Protein AF-A0A1B9GMQ8-F1 (afdb_monomer_lite)

Organism: NCBI:txid1296120

Foldseek 3Di:
DDDDDDDDDDDDDDPDDDDDPDPPPPVPVPPVQVVVVVVQVVCVVVVNDDDPVDRDDDDDDPDDQVPPDADVPNDGDDDDCVVVCVVCVPPDPDDPDDQFKDFDFDPDWDFDDDPNDGPDTHTHTPDMDTPDDPPDPPPPPPPDDDDDDDD

Radius of gyration: 26.9 Å; chains: 1; bounding box: 54×76×80 Å

InterPro domains:
  IPR009210 Activating signal cointegrator 1 complex subunit 1 [PTHR13360] (31-131)
  IPR0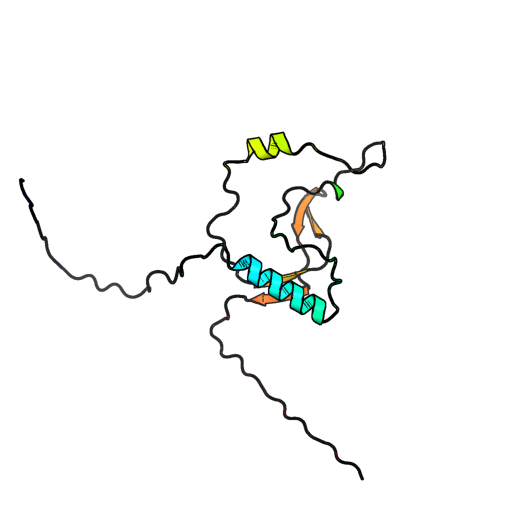19510 A-kinase anchor protein 7-like, phosphoesterase domain [PF10469] (31-130)

Sequence (151 aa):
MLEASTEKVSEEDDERSQRDPDHSMPVNPLRLLPLCQRLNQTFIQAGFVIDENRPLKLHATVINTRYATKGRDERPISIDSRPYLNAFQDEIWAEGLVLDRVAICKMRANDVLEGGRIIDAYYEEVASVPLMGDGSPSTSSNTDAETVDSQ

Secondary structure (DSSP, 8-state):
----------------------------TTSHHHHHHHHHHHHHHTTSS---S-----------GGGSPP-SS-SPP----HHHHHHTTT--S--SPPP-EEEEEEEEEEEEEETTEEEEEEEEEEEEEESS--S----------------

Structure (mmCIF, N/CA/C/O backbone):
data_AF-A0A1B9GMQ8-F1
#
_entry.id   AF-A0A1B9GMQ8-F1
#
loop_
_atom_site.group_PDB
_atom_site.id
_atom_site.type_symbol
_atom_site.label_atom_id
_atom_site.label_alt_id
_atom_site.label_comp_id
_atom_site.label_asym_id
_atom_site.label_entity_id
_atom_site.label_seq_id
_atom_site.pdbx_PDB_ins_code
_atom_site.Cartn_x
_atom_site.Cartn_y
_atom_site.Cartn_z
_atom_site.occupancy
_atom_site.B_iso_or_equiv
_atom_site.auth_seq_id
_atom_site.auth_comp_id
_atom_site.auth_asym_id
_atom_site.auth_atom_id
_atom_site.pdbx_PDB_model_num
ATOM 1 N N . MET A 1 1 ? -24.944 -45.612 -29.929 1.00 35.16 1 MET A N 1
ATOM 2 C CA . MET A 1 1 ? -25.138 -47.059 -29.701 1.00 35.16 1 MET A CA 1
ATOM 3 C C . MET A 1 1 ? -23.769 -47.706 -29.798 1.00 35.16 1 MET A C 1
ATOM 5 O O . MET A 1 1 ? -23.074 -47.348 -30.742 1.00 35.16 1 MET A O 1
ATOM 9 N N . LEU A 1 2 ? -23.447 -48.603 -28.850 1.00 26.03 2 LEU A N 1
ATOM 10 C CA . LEU A 1 2 ? -22.160 -49.283 -28.572 1.00 26.03 2 LEU A CA 1
ATOM 11 C C . LEU A 1 2 ? -21.222 -48.507 -27.634 1.00 26.03 2 LEU A C 1
ATOM 13 O O . LEU A 1 2 ? -20.958 -47.338 -27.878 1.00 26.03 2 LEU A O 1
ATOM 17 N N . GLU A 1 3 ? -20.593 -49.109 -26.629 1.00 27.78 3 GLU A N 1
ATOM 18 C CA . GLU A 1 3 ? -21.053 -49.934 -25.498 1.00 27.78 3 GLU A CA 1
ATOM 19 C C . GLU A 1 3 ? -19.986 -49.751 -24.397 1.00 27.78 3 GLU A C 1
ATOM 21 O O . GLU A 1 3 ? -18.840 -49.410 -24.695 1.00 27.78 3 GLU A O 1
ATOM 26 N N . ALA A 1 4 ? -20.377 -49.897 -23.132 1.00 29.02 4 ALA A N 1
ATOM 27 C CA . ALA A 1 4 ? -19.510 -49.743 -21.968 1.00 29.02 4 ALA A CA 1
ATOM 28 C C . ALA A 1 4 ? -18.641 -50.992 -21.738 1.00 29.02 4 ALA A C 1
ATOM 30 O O . ALA A 1 4 ? -19.141 -52.104 -21.870 1.00 29.02 4 ALA A O 1
ATOM 31 N N . SER A 1 5 ? -17.402 -50.803 -21.271 1.00 30.58 5 SER A N 1
ATOM 32 C CA . SER A 1 5 ? -16.637 -51.851 -20.586 1.00 30.58 5 SER A CA 1
ATOM 33 C C . SER A 1 5 ? -16.082 -51.303 -19.277 1.00 30.58 5 SER A C 1
ATOM 35 O O . SER A 1 5 ? -15.231 -50.418 -19.251 1.00 30.58 5 SER A O 1
ATOM 37 N N . THR A 1 6 ? -16.642 -51.820 -18.190 1.00 33.78 6 THR A N 1
ATOM 38 C CA . THR A 1 6 ? -16.190 -51.683 -16.807 1.00 33.78 6 THR A CA 1
ATOM 39 C C . THR A 1 6 ? -15.133 -52.734 -16.505 1.00 33.78 6 THR A C 1
ATOM 41 O O . THR A 1 6 ? -15.393 -53.918 -16.709 1.00 33.78 6 THR A O 1
ATOM 44 N N . GLU A 1 7 ? -14.018 -52.325 -15.907 1.00 35.31 7 GLU A N 1
ATOM 45 C CA . GLU A 1 7 ? -13.083 -53.236 -15.251 1.00 35.31 7 GLU A CA 1
ATOM 46 C C . GLU A 1 7 ? -12.778 -52.686 -13.852 1.00 35.31 7 GLU A C 1
ATOM 48 O O . GLU A 1 7 ? -12.293 -51.567 -13.694 1.00 35.31 7 GLU A O 1
ATOM 53 N N . LYS A 1 8 ? -13.177 -53.449 -12.829 1.00 34.16 8 LYS A N 1
ATOM 54 C CA . LYS A 1 8 ? -12.824 -53.230 -11.423 1.00 34.16 8 LYS A CA 1
ATOM 55 C C . LYS A 1 8 ? -11.609 -54.099 -11.110 1.00 34.16 8 LYS A C 1
ATOM 57 O O . LYS A 1 8 ? -11.662 -55.295 -11.382 1.00 34.16 8 LYS A O 1
ATOM 62 N N . VAL A 1 9 ? -10.594 -53.536 -10.456 1.00 35.78 9 VAL A N 1
ATOM 63 C CA . VAL A 1 9 ? -9.522 -54.299 -9.801 1.00 35.78 9 VAL A CA 1
ATOM 64 C C . VAL A 1 9 ? -9.281 -53.730 -8.397 1.00 35.78 9 VAL A C 1
ATOM 66 O O . VAL A 1 9 ? -8.911 -52.571 -8.246 1.00 35.78 9 VAL A O 1
ATOM 69 N N . SER A 1 10 ? -9.622 -54.592 -7.433 1.00 35.16 10 SER A N 1
ATOM 70 C CA . SER A 1 10 ? -9.183 -54.774 -6.037 1.00 35.16 10 SER A CA 1
ATOM 71 C C . SER A 1 10 ? -8.773 -53.582 -5.162 1.00 35.16 10 SER A C 1
ATOM 73 O O . SER A 1 10 ? -7.735 -52.957 -5.365 1.00 35.16 10 SER A O 1
ATOM 75 N N . GLU A 1 11 ? -9.552 -53.427 -4.089 1.00 41.16 11 GLU A N 1
ATOM 76 C CA . GLU A 1 11 ? -9.137 -52.965 -2.761 1.00 41.16 11 GLU A CA 1
ATOM 77 C C . GLU A 1 11 ? -8.075 -53.913 -2.180 1.00 41.16 11 GLU A C 1
ATOM 79 O O . GLU A 1 11 ? -8.347 -55.105 -2.070 1.00 41.16 11 GLU A O 1
ATOM 84 N N . GLU A 1 12 ? -6.918 -53.386 -1.775 1.00 39.81 12 GLU A N 1
ATOM 85 C CA . GLU A 1 12 ? -6.176 -53.864 -0.601 1.00 39.81 12 GLU A CA 1
ATOM 86 C C . GLU A 1 12 ? -5.561 -52.658 0.124 1.00 39.81 12 GLU A C 1
ATOM 88 O O . GLU A 1 12 ? -5.186 -51.654 -0.485 1.00 39.81 12 GLU A O 1
ATOM 93 N N . ASP A 1 13 ? -5.573 -52.776 1.445 1.00 38.97 13 ASP A N 1
ATOM 94 C CA . ASP A 1 13 ? -5.410 -51.763 2.476 1.00 38.97 13 ASP A CA 1
ATOM 95 C C . ASP A 1 13 ? -4.073 -51.008 2.464 1.00 38.97 13 ASP A C 1
ATOM 97 O O . ASP A 1 13 ? -3.002 -51.608 2.428 1.00 38.97 13 ASP A O 1
ATOM 101 N N . ASP A 1 14 ? -4.141 -49.686 2.646 1.00 36.44 14 ASP A N 1
ATOM 102 C CA . ASP A 1 14 ? -3.039 -48.908 3.217 1.00 36.44 14 ASP A CA 1
ATOM 103 C C . ASP A 1 14 ? -3.617 -47.795 4.112 1.00 36.44 14 ASP A C 1
ATOM 105 O O . ASP A 1 14 ? -3.870 -46.656 3.703 1.00 36.44 14 ASP A O 1
ATOM 109 N N . GLU A 1 15 ? -3.867 -48.153 5.376 1.00 47.69 15 GLU A N 1
ATOM 110 C CA . GLU A 1 15 ? -4.144 -47.227 6.474 1.00 47.69 15 GLU A CA 1
ATOM 111 C C . GLU A 1 15 ? -2.921 -46.325 6.717 1.00 47.69 15 GLU A C 1
ATOM 113 O O . GLU A 1 15 ? -2.107 -46.543 7.617 1.00 47.69 15 GLU A O 1
ATOM 118 N N . ARG A 1 16 ? -2.792 -45.253 5.931 1.00 38.25 16 ARG A N 1
ATOM 119 C CA . ARG A 1 16 ? -1.883 -44.144 6.232 1.00 38.25 16 ARG A CA 1
ATOM 120 C C . ARG A 1 16 ? -2.672 -42.913 6.648 1.00 38.25 16 ARG A C 1
ATOM 122 O O . ARG A 1 16 ? -3.059 -42.083 5.837 1.00 38.25 16 ARG A O 1
ATOM 129 N N . SER A 1 17 ? -2.879 -42.847 7.958 1.00 44.38 17 SER A N 1
ATOM 130 C CA . SER A 1 17 ? -2.992 -41.656 8.800 1.00 44.38 17 SER A CA 1
ATOM 131 C C . SER A 1 17 ? -3.030 -40.292 8.086 1.00 44.38 17 SER A C 1
ATOM 133 O O . SER A 1 17 ? -2.042 -39.850 7.498 1.00 44.38 17 SER A O 1
ATOM 135 N N . GLN A 1 18 ? -4.160 -39.608 8.289 1.00 48.97 18 GLN A N 1
ATOM 136 C CA . GLN A 1 18 ? -4.258 -38.183 8.618 1.00 48.97 18 GLN A CA 1
ATOM 137 C C . GLN A 1 18 ? -3.508 -37.208 7.700 1.00 48.97 18 GLN A C 1
ATOM 139 O O . GLN A 1 18 ? -2.323 -36.927 7.869 1.00 48.97 18 GLN A O 1
ATOM 144 N N . ARG A 1 19 ? -4.270 -36.560 6.821 1.00 39.62 19 ARG A N 1
ATOM 145 C CA . ARG A 1 19 ? -4.279 -35.098 6.667 1.00 39.62 19 ARG A CA 1
ATOM 146 C C . ARG A 1 19 ? -5.540 -34.738 5.896 1.00 39.62 19 ARG A C 1
ATOM 148 O O . ARG A 1 19 ? -5.713 -35.187 4.767 1.00 39.62 19 ARG A O 1
ATOM 155 N N . ASP A 1 20 ? -6.419 -33.985 6.545 1.00 43.00 20 ASP A N 1
ATOM 156 C CA . ASP A 1 20 ? -7.653 -33.489 5.947 1.00 43.00 20 ASP A CA 1
ATOM 157 C C . ASP A 1 20 ? -7.350 -32.800 4.607 1.00 43.00 20 ASP A C 1
ATOM 159 O O . ASP A 1 20 ? -6.441 -31.961 4.543 1.00 43.00 20 ASP A O 1
ATOM 163 N N . PRO A 1 21 ? -8.065 -33.151 3.526 1.00 48.81 21 PRO A N 1
ATOM 164 C CA . PRO A 1 21 ? -7.872 -32.516 2.245 1.00 48.81 21 PRO A CA 1
ATOM 165 C C . PRO A 1 21 ? -8.502 -31.128 2.321 1.00 48.81 21 PRO A C 1
ATOM 167 O O . PRO A 1 21 ? -9.712 -30.972 2.436 1.00 48.81 21 PRO A O 1
ATOM 170 N N . ASP A 1 22 ? -7.631 -30.131 2.275 1.00 46.53 22 ASP A N 1
ATOM 171 C CA . ASP A 1 22 ? -7.889 -28.855 1.628 1.00 46.53 22 ASP A CA 1
ATOM 172 C C . ASP A 1 22 ? -9.139 -28.093 2.118 1.00 46.53 22 ASP A C 1
ATOM 174 O O . ASP A 1 22 ? -10.204 -28.099 1.506 1.00 46.53 22 ASP A O 1
ATOM 178 N N . HIS A 1 23 ? -8.971 -27.308 3.189 1.00 46.25 23 HIS A N 1
ATOM 179 C CA . HIS A 1 23 ? -9.821 -26.140 3.461 1.00 46.25 23 HIS A CA 1
ATOM 180 C C . HIS A 1 23 ? -9.557 -25.006 2.441 1.00 46.25 23 HIS A C 1
ATOM 182 O O . HIS A 1 23 ? -9.563 -23.826 2.807 1.00 46.25 23 HIS A O 1
ATOM 188 N N . SER A 1 24 ? -9.352 -25.317 1.154 1.00 47.59 24 SER A N 1
ATOM 189 C CA . SER A 1 24 ? -9.513 -24.328 0.091 1.00 47.59 24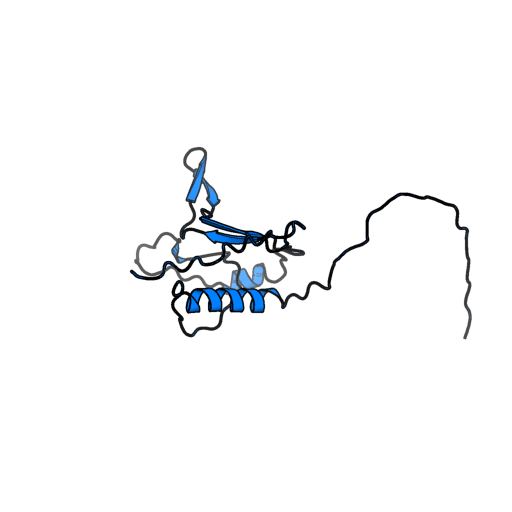 SER A CA 1
ATOM 190 C C . SER A 1 24 ? -11.008 -24.046 -0.056 1.00 47.59 24 SER A C 1
ATOM 192 O O . SER A 1 24 ? -11.712 -24.466 -0.971 1.00 47.59 24 SER A O 1
ATOM 194 N N . MET A 1 25 ? -11.528 -23.274 0.902 1.00 45.34 25 MET A N 1
ATOM 195 C CA . MET A 1 25 ? -12.698 -22.451 0.638 1.00 45.34 25 MET A CA 1
ATOM 196 C C . MET A 1 25 ? -12.463 -21.786 -0.716 1.00 45.34 25 MET A C 1
ATOM 198 O O . MET A 1 25 ? -11.356 -21.271 -0.913 1.00 45.34 25 MET A O 1
ATOM 202 N N . PRO A 1 26 ? -13.444 -21.780 -1.638 1.00 47.03 26 PRO A N 1
ATOM 203 C CA . PRO A 1 26 ? -13.262 -21.149 -2.934 1.00 47.03 26 PRO A CA 1
ATOM 204 C C . PRO A 1 26 ? -12.727 -19.745 -2.677 1.00 47.03 26 PRO A C 1
ATOM 206 O O . PRO A 1 26 ? -13.395 -18.934 -2.022 1.00 47.03 26 PRO A O 1
ATOM 209 N N . VAL A 1 27 ? -11.475 -19.511 -3.088 1.00 55.25 27 VAL A N 1
ATOM 210 C CA . VAL A 1 27 ? -10.764 -18.256 -2.865 1.00 55.25 27 VAL A CA 1
ATOM 211 C C . VAL A 1 27 ? -11.529 -17.235 -3.671 1.00 55.25 27 VAL A C 1
ATOM 213 O O . VAL A 1 27 ? -11.327 -17.091 -4.868 1.00 55.25 27 VAL A O 1
ATOM 216 N N . ASN A 1 28 ? -12.509 -16.598 -3.040 1.00 57.91 28 ASN A N 1
ATOM 217 C CA . ASN A 1 28 ? -13.290 -15.585 -3.703 1.00 57.91 28 ASN A CA 1
ATOM 218 C C . ASN A 1 28 ? -12.375 -14.355 -3.800 1.00 57.91 28 ASN A C 1
ATOM 220 O O . ASN A 1 28 ? -12.122 -13.717 -2.768 1.00 57.91 28 ASN A O 1
ATOM 224 N N . PRO A 1 29 ? -11.881 -14.007 -5.006 1.00 59.41 29 PRO A N 1
ATOM 225 C CA . PRO A 1 29 ? -10.932 -12.910 -5.186 1.00 59.41 29 PRO A CA 1
ATOM 226 C C . PRO A 1 29 ? -11.534 -11.559 -4.766 1.00 59.41 29 PRO A C 1
ATOM 228 O O . PRO A 1 29 ? -10.820 -10.577 -4.582 1.00 59.41 29 PRO A O 1
ATOM 231 N N . LEU A 1 30 ? -12.854 -11.503 -4.558 1.00 67.94 30 LEU A N 1
ATOM 232 C CA . LEU A 1 30 ? -13.593 -10.304 -4.190 1.00 67.94 30 LEU A CA 1
ATOM 233 C C . LEU A 1 30 ? -13.643 -10.037 -2.678 1.00 67.94 30 LEU A C 1
ATOM 235 O O . LEU A 1 30 ? -14.258 -9.053 -2.282 1.00 67.94 30 LEU A O 1
ATOM 239 N N . ARG A 1 31 ? -13.036 -10.861 -1.809 1.00 85.06 31 ARG A N 1
ATOM 240 C CA . ARG A 1 31 ? -13.111 -10.653 -0.342 1.00 85.06 31 ARG A CA 1
ATOM 241 C C . ARG A 1 31 ? -12.164 -9.581 0.198 1.00 85.06 31 ARG A C 1
ATOM 243 O O . ARG A 1 31 ? -12.457 -8.993 1.239 1.00 85.06 31 ARG A O 1
ATOM 250 N N . LEU A 1 32 ? -11.058 -9.307 -0.495 1.00 88.38 32 LEU A N 1
ATOM 251 C CA . LEU A 1 32 ? -10.047 -8.358 -0.020 1.00 88.38 32 LEU A CA 1
ATOM 252 C C . LEU A 1 32 ? -10.546 -6.909 -0.056 1.00 88.38 32 LEU A C 1
ATOM 254 O O . LEU A 1 32 ? -10.324 -6.153 0.885 1.00 88.38 32 LEU A O 1
ATOM 258 N N . LEU A 1 33 ? -11.262 -6.521 -1.113 1.00 90.12 33 LEU A N 1
ATOM 259 C CA . LEU A 1 33 ? -11.750 -5.149 -1.248 1.00 90.12 33 LEU A CA 1
ATOM 260 C C . LEU A 1 33 ? -12.739 -4.765 -0.127 1.00 90.12 33 LEU A C 1
ATOM 262 O O . LEU A 1 33 ? -12.493 -3.746 0.518 1.00 90.12 33 LEU A O 1
ATOM 266 N N . PRO A 1 34 ? -13.782 -5.561 0.188 1.00 91.56 34 PRO A N 1
ATOM 267 C CA . PRO A 1 34 ? -14.659 -5.301 1.329 1.00 91.56 34 PRO A CA 1
ATOM 268 C C . PRO A 1 34 ? -13.920 -5.238 2.670 1.00 91.56 34 PRO A C 1
ATOM 270 O O . PRO A 1 34 ? -14.229 -4.376 3.493 1.00 91.56 34 PRO A O 1
ATOM 273 N N . LEU A 1 35 ? -12.921 -6.105 2.886 1.00 91.38 35 LEU A N 1
ATOM 274 C CA . LEU A 1 35 ? -12.081 -6.066 4.087 1.00 91.38 35 LEU A CA 1
ATOM 275 C C . LEU A 1 35 ? -11.355 -4.719 4.201 1.00 91.38 35 LEU A C 1
ATOM 277 O O . LEU A 1 35 ? -11.473 -4.037 5.218 1.00 91.38 35 LEU A O 1
ATOM 281 N N . CYS A 1 36 ? -10.649 -4.300 3.149 1.00 93.12 36 CYS A N 1
ATOM 282 C CA . CYS A 1 36 ? -9.910 -3.040 3.154 1.00 93.12 36 CYS A CA 1
ATOM 283 C C . CYS A 1 36 ? -10.836 -1.817 3.238 1.00 93.12 36 CYS A C 1
ATOM 285 O O . CYS A 1 36 ? -10.487 -0.836 3.889 1.00 93.12 36 CYS A O 1
ATOM 287 N N . GLN A 1 37 ? -12.028 -1.870 2.634 1.00 93.62 37 GLN A N 1
ATOM 288 C CA . GLN A 1 37 ? -13.044 -0.821 2.771 1.00 93.62 37 GLN A CA 1
ATOM 289 C C . GLN A 1 37 ? -13.516 -0.689 4.221 1.00 93.62 37 GLN A C 1
ATOM 291 O O . GLN A 1 37 ? -13.606 0.427 4.733 1.00 93.62 37 GLN A O 1
ATOM 296 N N . ARG A 1 38 ? -13.765 -1.817 4.900 1.00 93.94 38 ARG A N 1
ATOM 297 C CA . ARG A 1 38 ? -14.158 -1.818 6.310 1.00 93.94 38 ARG A CA 1
ATOM 298 C C . ARG A 1 38 ? -13.040 -1.291 7.205 1.00 93.94 38 ARG A C 1
ATOM 300 O O . ARG A 1 38 ? -13.317 -0.444 8.046 1.00 93.94 38 ARG A O 1
ATOM 307 N N . LEU A 1 39 ? -11.801 -1.737 6.987 1.00 93.81 39 LEU A N 1
ATOM 308 C CA . LEU A 1 39 ? -10.626 -1.229 7.701 1.00 93.81 39 LEU A CA 1
ATOM 309 C C . LEU A 1 39 ? -10.488 0.287 7.523 1.00 93.81 39 LEU A C 1
ATOM 311 O O . LEU A 1 39 ? -10.411 1.011 8.510 1.00 93.81 39 LEU A O 1
ATOM 315 N N . ASN A 1 40 ? -10.544 0.782 6.284 1.00 94.62 40 ASN A N 1
ATOM 316 C CA . ASN A 1 40 ? -10.466 2.215 6.005 1.00 94.62 40 ASN A CA 1
ATOM 317 C C . ASN A 1 40 ? -11.562 2.997 6.747 1.00 94.62 40 ASN A C 1
ATOM 319 O O . ASN A 1 40 ? -11.281 3.999 7.399 1.00 94.62 40 ASN A O 1
ATOM 323 N N . GLN A 1 41 ? -12.805 2.508 6.717 1.00 94.69 41 GLN A N 1
ATOM 324 C CA . GLN A 1 41 ? -13.917 3.160 7.403 1.00 94.69 41 GLN A CA 1
ATOM 325 C C . GLN A 1 41 ? -13.736 3.191 8.927 1.00 94.69 41 GLN A C 1
ATOM 327 O O . GLN A 1 41 ? -14.009 4.218 9.544 1.00 94.69 41 GLN A O 1
ATOM 332 N N . THR A 1 42 ? -13.238 2.110 9.533 1.00 96.00 42 THR A N 1
ATOM 333 C CA . THR A 1 42 ? -12.930 2.070 10.969 1.00 96.00 42 THR A CA 1
ATOM 334 C C . THR A 1 42 ? -11.869 3.107 11.347 1.00 96.00 42 THR A C 1
ATOM 336 O O . THR A 1 42 ? -12.032 3.810 12.341 1.00 96.00 42 THR A O 1
ATOM 339 N N . PHE A 1 43 ? -10.819 3.264 10.538 1.00 95.25 43 PHE A N 1
ATOM 340 C CA . PHE A 1 43 ? -9.765 4.250 10.795 1.00 95.25 43 PHE A CA 1
ATOM 341 C C . PHE A 1 43 ? -10.235 5.696 10.580 1.00 95.25 43 PHE A C 1
ATOM 343 O O . PHE A 1 43 ? -9.840 6.576 11.344 1.00 95.25 43 PHE A O 1
ATOM 350 N N . ILE A 1 44 ? -11.104 5.944 9.594 1.00 95.50 44 ILE A N 1
ATOM 351 C CA . ILE A 1 44 ? -11.745 7.254 9.398 1.00 95.50 44 ILE A CA 1
ATOM 352 C C . ILE A 1 44 ? -12.623 7.603 10.607 1.00 95.50 44 ILE A C 1
ATOM 354 O O . ILE A 1 44 ? -12.501 8.690 11.164 1.00 95.50 44 ILE A O 1
ATOM 358 N N . GLN A 1 45 ? -13.472 6.673 11.056 1.00 96.75 45 GLN A N 1
ATOM 359 C CA . GLN A 1 45 ? -14.367 6.883 12.203 1.00 96.75 45 GLN A CA 1
ATOM 360 C C . GLN A 1 45 ? -13.609 7.137 13.508 1.00 96.75 45 GLN A C 1
ATOM 362 O O . GLN A 1 45 ? -14.043 7.948 14.321 1.00 96.75 45 GLN A O 1
ATOM 367 N N . AL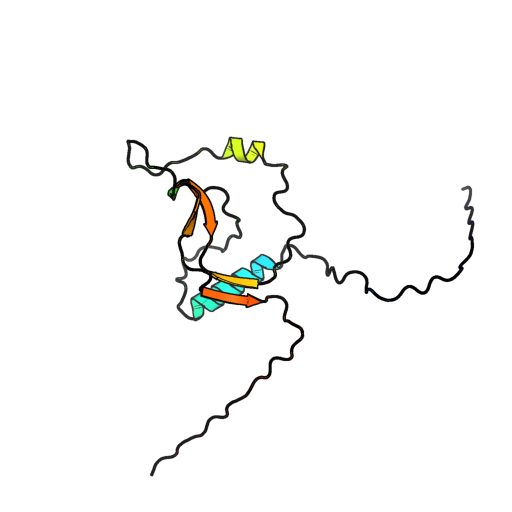A A 1 46 ? -12.470 6.473 13.696 1.00 96.88 46 ALA A N 1
ATOM 368 C CA . ALA A 1 46 ? -11.594 6.686 14.841 1.00 96.88 46 ALA A CA 1
ATOM 369 C C . ALA A 1 46 ? -10.734 7.966 14.734 1.00 96.88 46 ALA A C 1
ATOM 371 O O . ALA A 1 46 ? -9.999 8.284 15.665 1.00 96.88 46 ALA A O 1
ATOM 372 N N . GLY A 1 47 ? -10.817 8.708 13.622 1.00 96.50 47 GLY A N 1
ATOM 373 C CA . GLY A 1 47 ? -10.095 9.967 13.419 1.00 96.50 47 GLY A CA 1
ATOM 374 C C . GLY A 1 47 ? -8.627 9.814 13.008 1.00 96.50 47 GLY A C 1
ATOM 375 O O . GLY A 1 47 ? -7.885 10.793 13.041 1.00 96.50 47 GLY A O 1
ATOM 376 N N . PHE A 1 48 ? -8.192 8.614 12.608 1.00 94.25 48 PHE A N 1
ATOM 377 C CA . PHE A 1 48 ? -6.811 8.354 12.175 1.00 94.25 48 PHE A CA 1
ATOM 378 C C . PHE A 1 48 ? -6.572 8.634 10.688 1.00 94.25 48 PHE A C 1
ATOM 380 O O . PHE A 1 48 ? -5.433 8.851 10.279 1.00 94.25 48 PHE A O 1
ATOM 387 N N . VAL A 1 49 ? -7.628 8.614 9.871 1.00 93.62 49 VAL A N 1
ATOM 388 C CA . VAL A 1 49 ? -7.560 8.834 8.420 1.00 93.62 49 VAL A CA 1
ATOM 389 C C . VAL A 1 49 ? -8.551 9.922 8.023 1.00 93.62 49 VAL A C 1
ATOM 391 O O . VAL A 1 49 ? -9.705 9.910 8.445 1.00 93.62 49 VAL A O 1
ATOM 394 N N . ILE A 1 50 ? -8.098 10.863 7.195 1.00 93.81 50 ILE A N 1
ATOM 395 C CA . ILE A 1 50 ? -8.953 11.897 6.606 1.00 93.81 50 ILE A CA 1
ATOM 396 C C . ILE A 1 50 ? -9.700 11.286 5.420 1.00 93.81 50 ILE A C 1
ATOM 398 O O . ILE A 1 50 ? -9.084 10.657 4.560 1.00 93.81 50 ILE A O 1
ATOM 402 N N . ASP A 1 51 ? -11.013 11.497 5.352 1.00 92.19 51 ASP A N 1
ATOM 403 C CA . ASP A 1 51 ? -11.793 11.104 4.182 1.00 92.19 51 ASP A CA 1
ATOM 404 C C . ASP A 1 51 ? -11.504 12.045 3.004 1.00 92.19 51 ASP A C 1
ATOM 406 O O . ASP A 1 51 ? -11.835 13.232 3.014 1.00 92.19 51 ASP A O 1
ATOM 410 N N . GLU A 1 52 ? -10.860 11.505 1.975 1.00 90.00 52 GLU A N 1
ATOM 411 C CA . GLU A 1 52 ? -10.512 12.226 0.751 1.00 90.00 52 GLU A CA 1
ATOM 412 C C . GLU A 1 52 ? -11.607 12.123 -0.327 1.00 90.00 52 GLU A C 1
ATOM 414 O O . GLU A 1 52 ? -11.373 12.522 -1.468 1.00 90.00 52 GLU A O 1
ATOM 419 N N . ASN A 1 53 ? -12.787 11.580 0.007 1.00 90.56 53 ASN A N 1
ATOM 420 C CA . ASN A 1 53 ? -13.939 11.409 -0.887 1.00 90.56 53 ASN A CA 1
ATOM 421 C C . ASN A 1 53 ? -13.590 10.697 -2.204 1.00 90.56 53 ASN A C 1
ATOM 423 O O . ASN A 1 53 ? -14.124 11.008 -3.272 1.00 90.56 53 ASN A O 1
ATOM 427 N N . ARG A 1 54 ? -12.669 9.729 -2.143 1.00 89.81 54 ARG A N 1
ATOM 428 C CA . ARG A 1 54 ? -12.241 8.931 -3.297 1.00 89.81 54 ARG A CA 1
ATOM 429 C C . ARG A 1 54 ? -12.466 7.441 -3.055 1.00 89.81 54 ARG A C 1
ATOM 431 O O . ARG A 1 54 ? -12.236 6.962 -1.946 1.00 89.81 54 ARG A O 1
ATOM 438 N N . PRO A 1 55 ? -12.871 6.677 -4.084 1.00 88.94 55 PRO A N 1
ATOM 439 C CA . PRO A 1 55 ? -13.054 5.241 -3.934 1.00 88.94 55 PRO A CA 1
ATOM 440 C C . PRO A 1 55 ? -11.713 4.552 -3.653 1.00 88.94 55 PRO A C 1
ATOM 442 O O . PRO A 1 55 ? -10.711 4.826 -4.321 1.00 88.94 55 PRO A O 1
ATOM 445 N N . LEU A 1 56 ? -11.709 3.628 -2.689 1.00 90.75 56 LEU A N 1
ATOM 446 C CA . LEU A 1 56 ? -10.550 2.797 -2.373 1.00 90.75 56 LEU A CA 1
ATOM 447 C C . LEU A 1 56 ? -10.213 1.885 -3.563 1.00 90.75 56 LEU A C 1
ATOM 449 O O . LEU A 1 56 ? -11.072 1.146 -4.045 1.00 90.75 56 LEU A O 1
ATOM 453 N N . LYS A 1 57 ? -8.952 1.915 -4.007 1.00 91.31 57 LYS A N 1
ATOM 454 C CA . LYS A 1 57 ? -8.426 1.050 -5.070 1.00 91.31 57 LYS A CA 1
ATOM 455 C C . LYS A 1 57 ? -7.281 0.204 -4.533 1.00 91.31 57 LYS A C 1
ATOM 457 O O . LYS A 1 57 ? -6.258 0.742 -4.105 1.00 91.31 57 LYS A O 1
ATOM 462 N N . LEU A 1 58 ? -7.448 -1.112 -4.596 1.00 90.75 58 LEU A N 1
ATOM 463 C CA . LEU A 1 58 ? -6.369 -2.047 -4.302 1.00 90.75 58 LEU A CA 1
ATOM 464 C C . LEU A 1 58 ? -5.340 -2.000 -5.430 1.00 90.75 58 LEU A C 1
ATOM 466 O O . LEU A 1 58 ? -5.699 -2.058 -6.604 1.00 90.75 58 LEU A O 1
ATOM 470 N N . HIS A 1 59 ? -4.073 -1.864 -5.064 1.00 90.50 59 HIS A N 1
ATOM 471 C CA . HIS A 1 59 ? -2.956 -1.869 -5.996 1.00 90.50 59 HIS A CA 1
ATOM 472 C C . HIS A 1 59 ? -1.693 -2.336 -5.272 1.00 90.50 59 HIS A C 1
ATOM 474 O O . HIS A 1 59 ? -1.523 -2.074 -4.082 1.00 90.50 59 HIS A O 1
ATOM 480 N N . ALA A 1 60 ? -0.797 -2.988 -6.007 1.00 90.62 60 ALA A N 1
ATOM 481 C CA . ALA A 1 60 ? 0.580 -3.211 -5.590 1.00 90.62 60 ALA A CA 1
ATOM 482 C C . ALA A 1 60 ? 1.457 -2.200 -6.337 1.00 90.62 60 ALA A C 1
ATOM 484 O O . ALA A 1 60 ? 1.451 -2.150 -7.568 1.00 90.62 60 ALA A O 1
ATOM 485 N N . THR A 1 61 ? 2.164 -1.336 -5.606 1.00 89.75 61 THR A N 1
ATOM 486 C CA . THR A 1 61 ? 3.041 -0.339 -6.234 1.00 89.75 61 THR A CA 1
ATOM 487 C C . THR A 1 61 ? 4.326 -1.016 -6.695 1.00 89.75 61 THR A C 1
ATOM 489 O O . THR A 1 61 ? 5.127 -1.422 -5.864 1.00 89.75 61 THR A O 1
ATOM 492 N N . VAL A 1 62 ? 4.535 -1.096 -8.011 1.00 89.38 62 VAL A N 1
ATOM 493 C CA . VAL A 1 62 ? 5.781 -1.617 -8.606 1.00 89.38 62 VAL A CA 1
ATOM 494 C C . VAL A 1 62 ? 6.783 -0.491 -8.870 1.00 89.38 62 VAL A C 1
ATOM 496 O O . VAL A 1 62 ? 7.976 -0.638 -8.634 1.00 89.38 62 VAL A O 1
ATOM 499 N N . ILE A 1 63 ? 6.301 0.661 -9.347 1.00 87.44 63 ILE A N 1
ATOM 500 C CA . ILE A 1 63 ? 7.134 1.820 -9.690 1.00 87.44 63 ILE A CA 1
ATOM 501 C C . ILE A 1 63 ? 6.507 3.076 -9.094 1.00 87.44 63 ILE A C 1
ATOM 503 O O . ILE A 1 63 ? 5.305 3.306 -9.230 1.00 87.44 63 ILE A O 1
ATOM 507 N N . ASN A 1 64 ? 7.332 3.922 -8.477 1.00 86.00 64 ASN A N 1
ATOM 508 C CA . ASN A 1 64 ? 6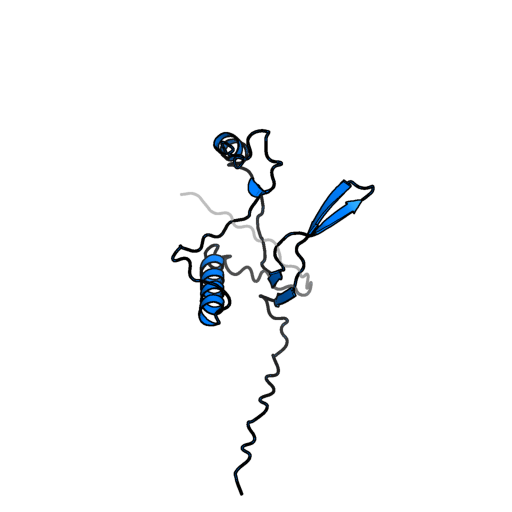.917 5.230 -7.984 1.00 86.00 64 ASN A CA 1
ATOM 509 C C . ASN A 1 64 ? 7.915 6.311 -8.424 1.00 86.00 64 ASN A C 1
ATOM 511 O O . ASN A 1 64 ? 9.034 6.394 -7.918 1.00 86.00 64 ASN A O 1
ATOM 515 N N . THR A 1 65 ? 7.494 7.171 -9.355 1.00 85.94 65 THR A N 1
ATOM 516 C CA . THR A 1 65 ? 8.355 8.217 -9.932 1.00 85.94 65 THR A CA 1
ATOM 517 C C . THR A 1 65 ? 8.651 9.367 -8.971 1.00 85.94 65 THR A C 1
ATOM 519 O O . THR A 1 65 ? 9.529 10.179 -9.255 1.00 85.94 65 THR A O 1
ATOM 522 N N . ARG A 1 66 ? 8.002 9.424 -7.798 1.00 79.81 66 ARG A N 1
ATOM 523 C CA . ARG A 1 66 ? 8.333 10.387 -6.734 1.00 79.81 66 ARG A CA 1
ATOM 524 C C . ARG A 1 66 ? 9.782 10.256 -6.264 1.00 79.81 66 ARG A C 1
ATOM 526 O O . ARG A 1 66 ? 10.360 11.246 -5.826 1.00 79.81 66 ARG A O 1
ATOM 533 N N . TYR A 1 67 ? 10.339 9.047 -6.327 1.00 75.62 67 TYR A N 1
ATOM 534 C CA . TYR A 1 67 ? 11.705 8.750 -5.887 1.00 75.62 67 TYR A CA 1
ATOM 535 C C . TYR A 1 67 ? 12.729 8.816 -7.014 1.00 75.62 67 TYR A C 1
ATOM 537 O O . TYR A 1 67 ? 13.922 8.674 -6.760 1.00 75.62 67 TYR A O 1
ATOM 545 N N . ALA A 1 68 ? 12.289 9.033 -8.253 1.00 77.88 68 ALA A N 1
ATOM 546 C CA . ALA A 1 68 ? 13.221 9.216 -9.344 1.00 77.88 68 ALA A CA 1
ATOM 547 C C . ALA A 1 68 ? 14.004 10.517 -9.110 1.00 77.88 68 ALA A C 1
ATOM 549 O O . ALA A 1 68 ? 13.423 11.567 -8.817 1.00 77.88 68 ALA A O 1
ATOM 550 N N . THR A 1 69 ? 15.332 10.437 -9.209 1.00 69.12 69 THR A N 1
ATOM 551 C CA . THR A 1 69 ? 16.223 11.592 -9.080 1.00 69.12 69 THR A CA 1
ATOM 552 C C . THR A 1 69 ? 15.761 12.678 -10.042 1.00 69.12 69 THR A C 1
ATOM 554 O O . THR A 1 69 ? 15.696 12.440 -11.247 1.00 69.12 69 THR A O 1
ATOM 557 N N . LYS A 1 70 ? 15.399 13.854 -9.515 1.00 63.81 70 LYS A N 1
ATOM 558 C CA . LYS A 1 70 ? 14.894 14.965 -10.329 1.00 63.81 70 LYS A CA 1
ATOM 559 C C . LYS A 1 70 ? 15.887 15.274 -11.454 1.00 63.81 70 LYS A C 1
ATOM 561 O O . LYS A 1 70 ? 17.092 15.362 -11.215 1.00 63.81 70 LYS A O 1
ATOM 566 N N . GLY A 1 71 ? 15.377 15.431 -12.675 1.00 61.81 71 GLY A N 1
ATOM 567 C CA . GLY A 1 71 ? 16.167 15.957 -13.785 1.00 61.81 71 GLY A CA 1
ATOM 568 C C . GLY A 1 71 ? 16.593 17.409 -13.531 1.00 61.81 71 GLY A C 1
ATOM 569 O O . GLY A 1 71 ? 16.207 18.016 -12.534 1.00 61.81 71 GLY A O 1
ATOM 570 N N . ARG A 1 72 ? 17.376 17.985 -14.457 1.00 58.12 72 ARG A N 1
ATOM 571 C CA . ARG A 1 72 ? 17.807 19.401 -14.401 1.00 58.12 72 ARG A CA 1
ATOM 572 C C . ARG A 1 72 ? 16.641 20.386 -14.268 1.00 58.12 72 ARG A C 1
ATOM 574 O O . ARG A 1 72 ? 16.815 21.445 -13.679 1.00 58.12 72 ARG A O 1
ATOM 581 N N . ASP A 1 73 ? 15.478 20.010 -14.784 1.00 65.25 73 ASP A N 1
ATOM 582 C CA . ASP A 1 73 ? 14.227 20.721 -14.583 1.00 65.25 73 ASP A CA 1
ATOM 583 C C . ASP A 1 73 ? 13.512 20.056 -13.407 1.00 65.25 73 ASP A C 1
ATOM 585 O O . ASP A 1 73 ? 13.128 18.894 -13.509 1.00 65.25 73 ASP A O 1
ATOM 589 N N . GLU A 1 74 ? 13.319 20.766 -12.294 1.00 66.62 74 GLU A N 1
ATOM 590 C CA . GLU A 1 74 ? 12.762 20.283 -11.011 1.00 66.62 74 GLU A CA 1
ATOM 591 C C . GLU A 1 74 ? 11.321 19.717 -11.072 1.00 66.62 74 GLU A C 1
ATOM 593 O O . GLU A 1 74 ? 10.656 19.542 -10.045 1.00 66.62 74 GLU A O 1
ATOM 598 N N . ARG A 1 75 ? 10.816 19.439 -12.274 1.00 69.44 75 ARG A N 1
ATOM 599 C CA . ARG A 1 75 ? 9.510 18.857 -12.546 1.00 69.44 75 ARG A CA 1
ATOM 600 C C . ARG A 1 75 ? 9.483 17.375 -12.153 1.00 69.44 75 ARG A C 1
ATOM 602 O O . ARG A 1 75 ? 10.482 16.671 -12.316 1.00 69.44 75 ARG A O 1
ATOM 609 N N . PRO A 1 76 ? 8.332 16.874 -11.669 1.00 70.06 76 PRO A N 1
ATOM 610 C CA . PRO A 1 76 ? 8.136 15.448 -11.450 1.00 70.06 76 PRO A CA 1
ATOM 611 C C . PRO A 1 76 ? 8.398 14.662 -12.735 1.00 70.06 76 PRO A C 1
ATOM 613 O O . PRO A 1 76 ? 7.922 15.040 -13.808 1.00 70.06 76 PRO A O 1
ATOM 616 N N . ILE A 1 77 ? 9.134 13.559 -12.621 1.00 82.69 77 ILE A N 1
ATOM 617 C CA . ILE A 1 77 ? 9.367 12.660 -13.749 1.00 82.69 77 ILE A CA 1
ATOM 618 C C . ILE A 1 77 ? 8.040 11.982 -14.104 1.00 82.69 77 ILE A C 1
ATOM 620 O O . ILE A 1 77 ? 7.420 11.313 -13.272 1.00 82.69 77 ILE A O 1
ATOM 624 N N . SER A 1 78 ? 7.613 12.175 -15.350 1.00 83.44 78 SER A N 1
ATOM 625 C CA . SER A 1 78 ? 6.488 11.469 -15.958 1.00 83.44 78 SER A CA 1
ATOM 626 C C . SER A 1 78 ? 7.033 10.421 -16.922 1.00 83.44 78 SER A C 1
ATOM 628 O O . SER A 1 78 ? 7.953 10.708 -17.687 1.00 83.44 78 SER A O 1
ATOM 630 N N . ILE A 1 79 ? 6.484 9.211 -16.868 1.00 86.88 79 ILE A N 1
ATOM 631 C CA . ILE A 1 79 ? 6.888 8.082 -17.711 1.00 86.88 79 ILE A CA 1
ATOM 632 C C . ILE A 1 79 ? 5.657 7.620 -18.489 1.00 86.88 79 ILE A C 1
ATOM 634 O O . ILE A 1 79 ? 4.585 7.455 -17.906 1.00 86.88 79 ILE A O 1
ATOM 638 N N . ASP A 1 80 ? 5.809 7.390 -19.794 1.00 90.69 80 ASP A N 1
ATOM 639 C CA . ASP A 1 80 ? 4.803 6.664 -20.569 1.00 90.69 80 ASP A CA 1
ATOM 640 C C . ASP A 1 80 ? 4.845 5.182 -20.177 1.00 90.69 80 ASP A C 1
ATOM 642 O O . ASP A 1 80 ? 5.803 4.474 -20.487 1.00 90.69 80 ASP A O 1
ATOM 646 N N . SER A 1 81 ? 3.823 4.720 -19.458 1.00 91.19 81 SER A N 1
ATOM 647 C CA . SER A 1 81 ? 3.765 3.356 -18.929 1.00 91.19 81 SER A CA 1
ATOM 648 C C . SER A 1 81 ? 3.272 2.318 -19.942 1.00 91.19 81 SER A C 1
ATOM 650 O O . SER A 1 81 ? 3.458 1.125 -19.711 1.00 91.19 81 SER A O 1
ATOM 652 N N . ARG A 1 82 ? 2.673 2.732 -21.069 1.00 93.94 82 ARG A N 1
ATOM 653 C CA . ARG A 1 82 ? 2.038 1.815 -22.038 1.00 93.94 82 ARG A CA 1
ATOM 654 C C . ARG A 1 82 ? 2.978 0.728 -22.577 1.00 93.94 82 ARG A C 1
ATOM 656 O O . ARG A 1 82 ? 2.538 -0.418 -22.629 1.00 93.94 82 ARG A O 1
ATOM 663 N N . PRO A 1 83 ? 4.248 1.016 -22.932 1.00 94.94 83 PRO A N 1
ATOM 664 C CA . PRO A 1 83 ? 5.164 -0.019 -23.410 1.00 94.94 83 PRO A CA 1
ATOM 665 C C . PRO A 1 83 ? 5.445 -1.090 -22.352 1.00 94.94 83 PRO A C 1
ATOM 667 O O . PRO A 1 83 ? 5.508 -2.269 -22.680 1.00 94.94 83 PRO A O 1
ATOM 670 N N . TYR A 1 84 ? 5.567 -0.685 -21.086 1.00 91.88 84 TYR A N 1
ATOM 671 C CA . TYR A 1 84 ? 5.812 -1.598 -19.970 1.00 91.88 84 TYR A CA 1
ATOM 672 C C . TYR A 1 84 ? 4.575 -2.434 -19.656 1.00 91.88 84 TYR A C 1
ATOM 674 O O . TYR A 1 84 ? 4.685 -3.640 -19.483 1.00 91.88 84 TYR A O 1
ATOM 682 N N . LEU A 1 85 ? 3.393 -1.810 -19.642 1.00 91.31 85 LEU A N 1
ATOM 683 C CA . LEU A 1 85 ? 2.138 -2.536 -19.458 1.00 91.31 85 LEU A CA 1
ATOM 684 C C . LEU A 1 85 ? 1.956 -3.600 -20.539 1.00 91.31 85 LEU A C 1
ATOM 686 O O . LEU A 1 85 ? 1.601 -4.719 -20.208 1.00 91.31 85 LEU A O 1
ATOM 690 N N . ASN A 1 86 ? 2.261 -3.276 -21.798 1.00 95.06 86 ASN A N 1
ATOM 691 C CA . ASN A 1 86 ? 2.198 -4.235 -22.898 1.00 95.06 86 ASN A CA 1
ATOM 692 C C . ASN A 1 86 ? 3.248 -5.352 -22.764 1.00 95.06 86 ASN A C 1
ATOM 694 O O . ASN A 1 86 ? 2.962 -6.504 -23.058 1.00 95.06 86 ASN A O 1
ATOM 698 N N . ALA A 1 87 ? 4.462 -5.026 -22.311 1.00 94.94 87 ALA A N 1
ATOM 699 C CA . ALA A 1 87 ? 5.538 -6.005 -22.159 1.00 94.94 87 ALA A CA 1
ATOM 700 C C . ALA A 1 87 ? 5.276 -7.033 -21.045 1.00 94.94 87 ALA A C 1
ATOM 702 O O . ALA A 1 87 ? 5.745 -8.159 -21.151 1.00 94.94 87 ALA A O 1
ATOM 703 N N . PHE A 1 88 ? 4.542 -6.651 -19.997 1.00 94.12 88 PHE A N 1
ATOM 704 C CA . PHE A 1 88 ? 4.280 -7.495 -18.826 1.00 94.12 88 PHE A CA 1
ATOM 705 C C . PHE A 1 88 ? 2.802 -7.880 -18.675 1.00 94.12 88 PHE A C 1
ATOM 707 O O . PHE A 1 88 ? 2.393 -8.311 -17.599 1.00 94.12 88 PHE A O 1
ATOM 714 N N . GLN A 1 89 ? 1.984 -7.701 -19.717 1.00 92.81 89 GLN A N 1
ATOM 715 C CA . GLN A 1 89 ? 0.533 -7.917 -19.640 1.00 92.81 89 GLN A CA 1
ATOM 716 C C . GLN A 1 89 ? 0.153 -9.376 -19.334 1.00 92.81 89 GLN A C 1
ATOM 718 O O . GLN A 1 89 ? -0.888 -9.614 -18.728 1.00 92.81 89 GLN A O 1
ATOM 723 N N . ASP A 1 90 ? 0.997 -10.323 -19.750 1.00 95.38 90 ASP A N 1
ATOM 724 C CA . ASP A 1 90 ? 0.757 -11.765 -19.642 1.00 95.38 90 ASP A CA 1
ATOM 725 C C . ASP A 1 90 ? 1.535 -12.398 -18.472 1.00 95.38 90 ASP A C 1
ATOM 727 O O . ASP A 1 90 ? 1.460 -13.604 -18.246 1.00 95.38 90 ASP A O 1
ATOM 731 N N . GLU A 1 91 ? 2.278 -11.592 -17.708 1.00 94.81 91 GLU A N 1
ATOM 732 C CA . GLU A 1 91 ? 3.070 -12.073 -16.579 1.00 94.81 91 GLU A CA 1
ATOM 733 C C . GLU A 1 91 ? 2.213 -12.196 -15.318 1.00 94.81 91 GLU A C 1
ATOM 735 O O . GLU A 1 91 ? 1.525 -11.257 -14.906 1.00 94.81 91 GLU A O 1
ATOM 740 N N . ILE A 1 92 ? 2.305 -13.346 -14.651 1.00 92.88 92 ILE A N 1
ATOM 741 C CA . ILE A 1 92 ? 1.695 -13.567 -13.339 1.00 92.88 92 ILE A CA 1
ATOM 742 C C . ILE A 1 92 ? 2.734 -13.217 -12.275 1.00 92.88 92 ILE A C 1
ATOM 744 O O . ILE A 1 92 ? 3.684 -13.956 -12.036 1.00 92.88 92 ILE A O 1
ATOM 748 N N . TRP A 1 93 ? 2.543 -12.076 -11.616 1.00 90.81 93 TRP A N 1
ATOM 749 C CA . TRP A 1 93 ? 3.481 -11.575 -10.605 1.00 90.81 93 TRP A CA 1
ATOM 750 C C . TRP A 1 93 ? 3.346 -12.313 -9.272 1.00 90.81 93 TRP A C 1
ATOM 752 O O . TRP A 1 93 ? 4.317 -12.443 -8.530 1.00 90.81 93 TRP A O 1
ATOM 762 N N . ALA A 1 94 ? 2.133 -12.765 -8.955 1.00 89.25 94 ALA A N 1
ATOM 763 C CA . ALA A 1 94 ? 1.843 -13.564 -7.779 1.00 89.25 94 ALA A CA 1
ATOM 764 C C . ALA A 1 94 ? 0.522 -14.319 -7.963 1.00 89.25 94 ALA A C 1
ATOM 766 O O . ALA A 1 94 ? -0.469 -13.750 -8.421 1.00 89.25 94 ALA A O 1
ATOM 767 N N . GLU A 1 95 ? 0.502 -15.578 -7.543 1.00 88.81 95 GLU A N 1
ATOM 768 C CA . GLU A 1 95 ? -0.683 -16.433 -7.516 1.00 88.81 95 GLU A CA 1
ATOM 769 C C . GLU A 1 95 ? -0.741 -17.172 -6.175 1.00 88.81 95 GLU A C 1
ATOM 771 O O . GLU A 1 95 ? 0.288 -17.393 -5.535 1.00 88.81 95 GLU A O 1
ATOM 776 N N . GLY A 1 96 ? -1.947 -17.511 -5.713 1.00 87.06 96 GLY A N 1
ATOM 777 C CA . GLY A 1 96 ? -2.122 -18.294 -4.486 1.00 87.06 96 GLY A CA 1
ATOM 778 C C . GLY A 1 96 ? -1.698 -17.574 -3.200 1.00 87.06 96 GLY A C 1
ATOM 779 O O . GLY A 1 96 ? -1.354 -18.228 -2.219 1.00 87.06 96 GLY A O 1
ATOM 780 N N . LEU A 1 97 ? -1.710 -16.235 -3.184 1.00 85.50 97 LEU A N 1
ATOM 781 C CA . LEU A 1 97 ? -1.344 -15.464 -1.996 1.00 85.50 97 LEU A CA 1
ATOM 782 C C . LEU A 1 97 ? -2.351 -15.680 -0.860 1.00 85.50 97 LEU A C 1
ATOM 784 O O . LEU A 1 97 ? -3.533 -15.352 -0.984 1.00 85.50 97 LEU A O 1
ATOM 788 N N . VAL A 1 98 ? -1.850 -16.162 0.276 1.00 85.31 98 VAL A N 1
ATOM 789 C CA . VAL A 1 98 ? -2.591 -16.222 1.538 1.00 85.31 98 VAL A CA 1
ATOM 790 C C . VAL A 1 98 ? -2.226 -14.998 2.364 1.00 85.31 98 VAL A C 1
ATOM 792 O O . VAL A 1 98 ? -1.056 -14.766 2.659 1.00 85.31 98 VAL A O 1
ATOM 795 N N . LEU A 1 99 ? -3.232 -14.208 2.736 1.00 86.44 99 LEU A N 1
ATOM 796 C CA . LEU A 1 99 ? -3.038 -13.093 3.655 1.00 86.44 99 LEU A CA 1
ATOM 797 C C . LEU A 1 99 ? -3.002 -13.622 5.087 1.00 86.44 99 LEU A C 1
ATOM 799 O O . LEU A 1 99 ? -3.988 -14.174 5.574 1.00 86.44 99 LEU A O 1
ATOM 803 N N . ASP A 1 100 ? -1.867 -13.438 5.749 1.00 89.31 100 ASP A N 1
ATOM 804 C CA . ASP A 1 100 ? -1.597 -13.916 7.103 1.00 89.31 100 ASP A CA 1
ATOM 805 C C . ASP A 1 100 ? -1.912 -12.855 8.166 1.00 89.31 100 ASP A C 1
ATOM 807 O O . ASP A 1 100 ? -2.435 -13.186 9.230 1.00 89.31 100 ASP A O 1
ATOM 811 N N . ARG A 1 101 ? -1.636 -11.576 7.882 1.00 92.81 101 ARG A N 1
ATOM 812 C CA . ARG A 1 101 ? -1.797 -10.469 8.831 1.00 92.81 101 ARG A CA 1
ATOM 813 C C . ARG A 1 101 ? -2.071 -9.124 8.165 1.00 92.81 101 ARG A C 1
ATOM 815 O O . ARG A 1 101 ? -1.838 -8.924 6.975 1.00 92.81 101 ARG A O 1
ATOM 822 N N . VAL A 1 102 ? -2.521 -8.172 8.977 1.00 93.69 102 VAL A N 1
ATOM 823 C CA . VAL A 1 102 ? -2.572 -6.743 8.646 1.00 93.69 102 VAL A CA 1
ATOM 824 C C . VAL A 1 102 ? -1.598 -6.010 9.552 1.00 93.69 102 VAL A C 1
ATOM 826 O O . VAL A 1 102 ? -1.627 -6.199 10.766 1.00 93.69 102 VAL A O 1
ATOM 829 N N . ALA A 1 103 ? -0.757 -5.164 8.964 1.00 95.12 103 ALA A N 1
ATOM 830 C CA . ALA A 1 103 ? 0.256 -4.393 9.671 1.00 95.12 103 ALA A CA 1
ATOM 831 C C . ALA A 1 103 ? 0.046 -2.885 9.486 1.00 95.12 103 ALA A C 1
ATOM 833 O O . ALA A 1 103 ? -0.333 -2.416 8.410 1.00 95.12 103 ALA A O 1
ATOM 834 N N . ILE A 1 104 ? 0.324 -2.124 10.542 1.00 94.94 104 ILE A N 1
ATOM 835 C CA . ILE A 1 104 ? 0.496 -0.675 10.510 1.00 94.94 104 ILE A CA 1
ATOM 836 C C . ILE A 1 104 ? 1.994 -0.420 10.447 1.00 94.94 104 ILE A C 1
ATOM 838 O O . ILE A 1 104 ? 2.724 -0.795 11.363 1.00 94.94 104 ILE A O 1
ATOM 842 N N . CYS A 1 105 ? 2.446 0.251 9.395 1.00 95.06 105 CYS A N 1
ATOM 843 C CA . CYS A 1 105 ? 3.859 0.546 9.198 1.00 95.06 105 CYS A CA 1
ATOM 844 C C . CYS A 1 105 ? 4.122 2.049 9.256 1.00 95.06 105 CYS A C 1
ATOM 846 O O . CYS A 1 105 ? 3.287 2.854 8.830 1.00 95.06 105 CYS A O 1
ATOM 848 N N . LYS A 1 106 ? 5.315 2.442 9.716 1.00 94.56 106 LYS A N 1
ATOM 849 C CA . LYS A 1 106 ? 5.780 3.816 9.520 1.00 94.56 106 LYS A CA 1
ATOM 850 C C . LYS A 1 106 ? 5.909 4.093 8.028 1.00 94.56 106 LYS A C 1
ATOM 852 O O . LYS A 1 106 ? 6.323 3.241 7.243 1.00 94.56 106 LYS A O 1
ATOM 857 N N . MET A 1 107 ? 5.553 5.309 7.629 1.00 88.62 107 MET A N 1
ATOM 858 C CA . MET A 1 107 ? 5.800 5.756 6.264 1.00 88.62 107 MET A CA 1
ATOM 859 C C . MET A 1 107 ? 7.304 5.857 6.011 1.00 88.62 107 MET A C 1
ATOM 861 O O . MET A 1 107 ? 8.037 6.247 6.916 1.00 88.62 107 MET A O 1
ATOM 865 N N . ARG A 1 108 ? 7.699 5.638 4.746 1.00 86.81 108 ARG A N 1
ATOM 866 C CA . ARG A 1 108 ? 9.084 5.544 4.242 1.00 86.81 108 ARG A CA 1
ATOM 867 C C . ARG A 1 108 ? 9.742 4.203 4.590 1.00 86.81 108 ARG A C 1
ATOM 869 O O . ARG A 1 108 ? 9.732 3.779 5.735 1.00 86.81 108 ARG A O 1
ATOM 876 N N . ALA A 1 109 ? 10.320 3.571 3.572 1.00 86.50 109 ALA A N 1
ATOM 877 C CA . ALA A 1 109 ? 11.128 2.374 3.746 1.00 86.50 109 ALA A CA 1
ATOM 878 C C . ALA A 1 109 ? 12.532 2.737 4.261 1.00 86.50 109 ALA A C 1
ATOM 880 O O . ALA A 1 109 ? 13.062 3.802 3.930 1.00 86.50 109 ALA A O 1
ATOM 881 N N . ASN A 1 110 ? 13.105 1.851 5.067 1.00 90.50 110 ASN A N 1
ATOM 882 C CA . ASN A 1 110 ? 14.482 1.906 5.530 1.00 90.50 110 ASN A CA 1
ATOM 883 C C . ASN A 1 110 ? 15.359 1.083 4.588 1.00 90.50 110 ASN A C 1
ATOM 885 O O . ASN A 1 110 ? 15.045 -0.076 4.315 1.00 90.50 110 ASN A O 1
ATOM 889 N N . ASP A 1 111 ? 16.459 1.674 4.133 1.00 92.88 111 ASP A N 1
ATOM 890 C CA . ASP A 1 111 ? 17.406 1.007 3.247 1.00 92.88 111 ASP A CA 1
ATOM 891 C C . ASP A 1 111 ? 18.299 0.039 4.033 1.00 92.88 111 ASP A C 1
ATOM 893 O O . ASP A 1 111 ? 18.825 0.369 5.101 1.00 92.88 111 ASP A O 1
ATOM 897 N N . VAL A 1 112 ? 18.520 -1.143 3.468 1.00 92.56 112 VAL A N 1
ATOM 898 C CA . VAL A 1 112 ? 19.520 -2.105 3.933 1.00 92.56 112 VAL A CA 1
ATOM 899 C C . VAL A 1 112 ? 20.765 -1.943 3.072 1.00 92.56 112 VAL A C 1
ATOM 901 O O . VAL A 1 112 ? 20.711 -2.063 1.846 1.00 92.56 112 VAL A O 1
ATOM 904 N N . LEU A 1 113 ? 21.892 -1.647 3.721 1.00 93.31 113 LEU A N 1
ATOM 905 C CA . LEU A 1 113 ? 23.154 -1.328 3.063 1.00 93.31 113 LEU A CA 1
ATOM 906 C C . LEU A 1 113 ? 24.166 -2.461 3.233 1.00 93.31 113 LEU A C 1
ATOM 908 O O . LEU A 1 113 ? 24.483 -2.851 4.355 1.00 93.31 113 LEU A O 1
ATOM 912 N N . GLU A 1 114 ? 24.763 -2.893 2.127 1.00 93.50 114 GLU A N 1
ATOM 913 C CA . GLU A 1 114 ? 25.924 -3.780 2.121 1.00 93.50 114 GLU A CA 1
ATOM 914 C C . GLU A 1 114 ? 27.022 -3.166 1.244 1.00 93.50 114 GLU A C 1
ATOM 916 O O . GLU A 1 114 ? 26.793 -2.782 0.096 1.00 93.50 114 GLU A O 1
ATOM 921 N N . GLY A 1 115 ? 28.218 -2.966 1.811 1.00 90.12 115 GLY A N 1
ATOM 922 C CA . GLY A 1 115 ? 29.331 -2.321 1.099 1.00 90.12 115 GLY A CA 1
ATOM 923 C C . GLY A 1 115 ? 29.023 -0.903 0.587 1.00 90.12 115 GLY A C 1
ATOM 924 O O . GLY A 1 115 ? 29.578 -0.482 -0.426 1.00 90.12 115 GLY A O 1
ATOM 925 N N . GLY A 1 116 ? 28.112 -0.176 1.247 1.00 89.94 116 GLY A N 1
ATOM 926 C CA . GLY A 1 116 ? 27.676 1.165 0.835 1.00 89.94 116 GLY A CA 1
ATOM 927 C C . GLY A 1 116 ? 26.662 1.189 -0.316 1.00 89.94 116 GLY A C 1
ATOM 928 O O . GLY A 1 116 ? 26.396 2.260 -0.858 1.00 89.94 116 GLY A O 1
ATOM 929 N N . ARG A 1 117 ? 26.098 0.038 -0.702 1.00 86.81 117 ARG A N 1
ATOM 930 C CA . ARG A 1 117 ? 25.037 -0.078 -1.713 1.00 86.81 117 ARG A CA 1
ATOM 931 C C . ARG A 1 117 ? 23.742 -0.551 -1.071 1.00 86.81 117 ARG A C 1
ATOM 933 O O . ARG A 1 117 ? 23.779 -1.398 -0.185 1.00 86.81 117 ARG A O 1
ATOM 940 N N . ILE A 1 118 ? 22.618 -0.014 -1.536 1.00 87.75 118 ILE A N 1
ATOM 941 C CA . ILE A 1 118 ? 21.287 -0.458 -1.112 1.00 87.75 118 ILE A CA 1
ATOM 942 C C . ILE A 1 118 ? 21.019 -1.806 -1.780 1.00 87.75 118 ILE A C 1
ATOM 944 O O . ILE A 1 118 ? 21.030 -1.889 -3.009 1.00 87.75 118 ILE A O 1
ATOM 948 N N . ILE A 1 119 ? 20.827 -2.844 -0.971 1.00 92.88 119 ILE A N 1
ATOM 949 C CA . ILE A 1 119 ? 20.532 -4.207 -1.437 1.00 92.88 119 ILE A CA 1
ATOM 950 C C . ILE A 1 119 ? 19.075 -4.601 -1.200 1.00 92.88 119 ILE A C 1
ATOM 952 O O . ILE A 1 119 ? 18.565 -5.477 -1.890 1.00 92.88 119 ILE A O 1
ATOM 956 N N . ASP A 1 120 ? 18.412 -3.945 -0.251 1.00 90.50 120 ASP A N 1
ATOM 957 C CA . ASP A 1 120 ? 17.024 -4.201 0.114 1.00 90.50 120 ASP A CA 1
ATOM 958 C C . ASP A 1 120 ? 16.428 -2.954 0.783 1.00 90.50 120 ASP A C 1
ATOM 960 O O . ASP A 1 120 ? 17.154 -2.029 1.163 1.00 90.50 120 ASP A O 1
ATOM 964 N N . ALA A 1 121 ? 15.110 -2.921 0.930 1.00 89.88 121 ALA A N 1
ATOM 965 C CA . ALA A 1 121 ? 14.405 -1.900 1.680 1.00 89.88 121 ALA A CA 1
ATOM 966 C C . ALA A 1 121 ? 13.173 -2.495 2.368 1.00 89.88 121 ALA A C 1
ATOM 968 O O . ALA A 1 121 ? 12.398 -3.230 1.760 1.00 89.88 121 ALA A O 1
ATOM 969 N N . TYR A 1 122 ? 12.943 -2.123 3.627 1.00 92.94 122 TYR A N 1
ATOM 970 C CA . TYR A 1 122 ? 11.814 -2.629 4.410 1.00 92.94 122 TYR A CA 1
ATOM 971 C C . TYR A 1 122 ? 11.015 -1.501 5.055 1.00 92.94 122 TYR A C 1
ATOM 973 O O . TYR A 1 122 ? 11.536 -0.432 5.371 1.00 92.94 122 TYR A O 1
ATOM 981 N N . TYR A 1 123 ? 9.729 -1.746 5.284 1.00 93.88 123 TYR A N 1
ATOM 982 C CA . TYR A 1 123 ? 8.894 -0.862 6.089 1.00 93.88 123 TYR A CA 1
ATOM 983 C C . TYR A 1 123 ? 8.978 -1.267 7.561 1.00 93.88 123 TYR A C 1
ATOM 985 O O . TYR A 1 123 ? 8.877 -2.447 7.888 1.00 93.88 123 TYR A O 1
ATOM 993 N N . GLU A 1 124 ? 9.145 -0.292 8.453 1.00 95.25 124 GLU A N 1
ATOM 994 C CA . GLU A 1 124 ? 9.128 -0.545 9.896 1.00 95.25 124 GLU A CA 1
ATOM 995 C C . GLU A 1 124 ? 7.687 -0.790 10.371 1.00 95.25 124 GLU A C 1
ATOM 997 O O . GLU A 1 124 ? 6.845 0.110 10.300 1.00 95.25 124 GLU A O 1
ATOM 1002 N N . GLU A 1 125 ? 7.407 -2.002 10.851 1.00 95.38 125 GLU A N 1
ATOM 1003 C CA . GLU A 1 125 ? 6.123 -2.385 11.446 1.00 95.38 125 GLU A CA 1
ATOM 1004 C C . GLU A 1 125 ? 5.983 -1.782 12.855 1.00 95.38 125 GLU A C 1
ATOM 1006 O O . GLU A 1 125 ? 6.872 -1.914 13.693 1.00 95.38 125 GLU A O 1
ATOM 1011 N N . VAL A 1 126 ? 4.862 -1.105 13.114 1.00 96.69 126 VAL A N 1
ATOM 1012 C CA . VAL A 1 126 ? 4.525 -0.494 14.414 1.00 96.69 126 VAL A CA 1
ATOM 1013 C C . VAL A 1 126 ? 3.552 -1.370 15.198 1.00 96.69 126 VAL A C 1
ATOM 1015 O O . VAL A 1 126 ? 3.613 -1.425 16.423 1.00 96.69 126 VAL A O 1
ATOM 1018 N N . ALA A 1 127 ? 2.639 -2.037 14.496 1.00 95.38 127 ALA A N 1
ATOM 1019 C CA . ALA A 1 127 ? 1.707 -2.999 15.065 1.00 95.38 127 ALA A CA 1
ATOM 1020 C C . ALA A 1 127 ? 1.213 -3.940 13.966 1.00 95.38 127 ALA A C 1
ATOM 1022 O O . ALA A 1 127 ? 1.119 -3.536 12.805 1.00 95.38 127 ALA A O 1
ATOM 1023 N N . SER A 1 128 ? 0.814 -5.153 14.330 1.00 95.44 128 SER A N 1
ATOM 1024 C CA . SER A 1 128 ? 0.122 -6.059 13.420 1.00 95.44 128 SER A CA 1
ATOM 1025 C C . SER A 1 128 ? -0.914 -6.910 14.139 1.00 95.44 128 SER A C 1
ATOM 1027 O O . SER A 1 128 ? -0.893 -7.063 15.360 1.00 95.44 128 SER A O 1
ATOM 1029 N N . VAL A 1 129 ? -1.857 -7.431 13.360 1.00 94.69 129 VAL A N 1
ATOM 1030 C CA . VAL A 1 129 ? -2.873 -8.380 13.810 1.00 94.69 129 VAL A CA 1
ATOM 1031 C C . VAL A 1 129 ? -2.955 -9.533 12.808 1.00 94.69 129 VAL A C 1
ATOM 1033 O O . VAL A 1 129 ? -3.022 -9.273 11.600 1.00 94.69 129 VAL A O 1
ATOM 1036 N N . PRO A 1 130 ? -2.939 -10.799 13.260 1.00 92.75 130 PRO A N 1
ATOM 1037 C CA . PRO A 1 130 ? -3.149 -11.933 12.370 1.00 92.75 130 PRO A CA 1
ATOM 1038 C C . PRO A 1 130 ? -4.584 -11.928 11.822 1.00 92.75 130 PRO A C 1
ATOM 1040 O O . PRO A 1 130 ? -5.534 -11.564 12.514 1.00 92.75 130 PRO A O 1
ATOM 1043 N N . LEU A 1 131 ? -4.748 -12.319 10.559 1.00 85.31 131 LEU A N 1
ATOM 1044 C CA . LEU A 1 131 ? -6.053 -12.447 9.897 1.00 85.31 131 LEU A CA 1
ATOM 1045 C C . LEU A 1 131 ? -6.676 -13.829 10.097 1.00 85.31 131 LEU A C 1
ATOM 1047 O O . LEU A 1 131 ? -7.898 -13.969 10.082 1.00 85.31 131 LEU A O 1
ATOM 1051 N N . MET A 1 132 ? -5.834 -14.839 10.287 1.00 74.31 132 MET A N 1
ATOM 1052 C CA . MET A 1 132 ? -6.227 -16.173 10.717 1.00 74.31 132 MET A CA 1
ATOM 1053 C C . MET A 1 132 ? -5.869 -16.248 12.195 1.00 74.31 132 MET A C 1
ATOM 1055 O O . MET A 1 132 ? -4.690 -16.152 12.531 1.00 74.31 132 MET A O 1
ATOM 1059 N N . GLY A 1 133 ? -6.869 -16.340 13.074 1.00 57.94 133 GLY A N 1
ATOM 1060 C CA . GLY A 1 133 ? -6.598 -16.544 14.493 1.00 57.94 133 GLY A CA 1
ATOM 1061 C C . GLY A 1 133 ? -5.698 -17.765 14.658 1.00 57.94 133 GLY A C 1
ATOM 1062 O O . GLY A 1 133 ? -5.931 -18.797 14.021 1.00 57.94 133 GLY A O 1
ATOM 1063 N N . ASP A 1 134 ? -4.684 -17.671 15.516 1.00 52.97 134 ASP A N 1
ATOM 1064 C CA . ASP A 1 134 ? -4.271 -18.882 16.205 1.00 52.97 134 ASP A CA 1
ATOM 1065 C C . ASP A 1 134 ? -5.550 -19.416 16.868 1.00 52.97 134 ASP A C 1
ATOM 1067 O O . ASP A 1 134 ? -6.378 -18.642 17.336 1.00 52.97 134 ASP A O 1
ATOM 1071 N N . GLY A 1 135 ? -5.823 -20.715 16.840 1.00 49.50 135 GLY A N 1
ATOM 1072 C CA . GLY A 1 135 ? -7.065 -21.260 17.407 1.00 49.50 135 GLY A CA 1
ATOM 1073 C C . GLY A 1 135 ? -7.195 -21.089 18.931 1.00 49.50 135 GLY A C 1
ATOM 1074 O O . GLY A 1 135 ? -7.855 -21.905 19.569 1.00 49.50 135 GLY A O 1
ATOM 1075 N N . SER A 1 136 ? -6.529 -20.103 19.539 1.00 47.56 136 SER A N 1
ATOM 1076 C CA . SER A 1 136 ? -6.602 -19.804 20.950 1.00 47.56 136 SER A CA 1
ATOM 1077 C C . S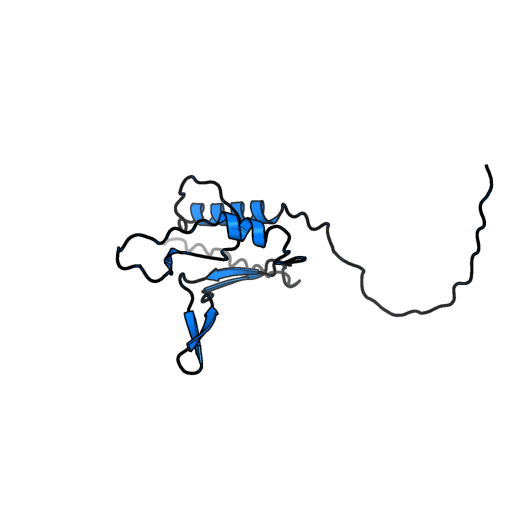ER A 1 136 ? -7.887 -19.012 21.242 1.00 47.56 136 SER A C 1
ATOM 1079 O O . SER A 1 136 ? -8.190 -18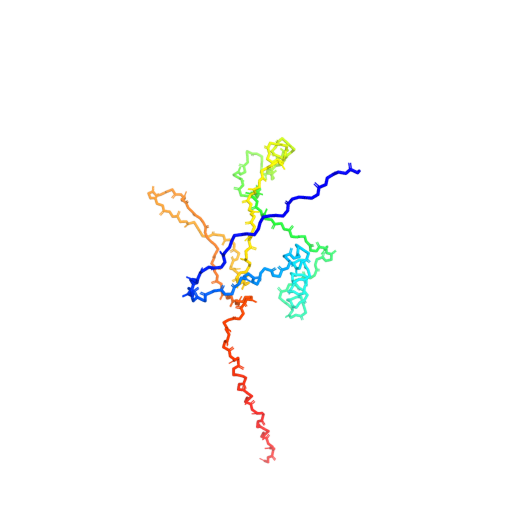.003 20.598 1.00 47.56 136 SER A O 1
ATOM 1081 N N . PRO A 1 137 ? -8.718 -19.474 22.190 1.00 44.59 137 PRO A N 1
ATOM 1082 C CA . PRO A 1 137 ? -9.858 -18.697 22.639 1.00 44.59 137 PRO A CA 1
ATOM 1083 C C . PRO A 1 137 ? -9.334 -17.408 23.272 1.00 44.59 137 PRO A C 1
ATOM 1085 O O . PRO A 1 137 ? -8.641 -17.443 24.289 1.00 44.59 137 PRO A O 1
ATOM 1088 N N . SER A 1 138 ? -9.677 -16.266 22.677 1.00 47.75 138 SER A N 1
ATOM 1089 C CA . SER A 1 138 ? -9.431 -14.958 23.271 1.00 47.75 138 SER A CA 1
ATOM 1090 C C . SER A 1 138 ? -10.120 -14.907 24.636 1.00 47.75 138 SER A C 1
ATOM 1092 O O . SER A 1 138 ? -11.345 -14.797 24.719 1.00 47.75 138 SER A O 1
ATOM 1094 N N . THR A 1 139 ? -9.350 -15.010 25.717 1.00 41.00 139 THR A N 1
ATOM 1095 C CA . THR A 1 139 ? -9.839 -14.738 27.066 1.00 41.00 139 THR A CA 1
ATOM 1096 C C . THR A 1 139 ? -10.122 -13.247 27.165 1.00 41.00 139 THR A C 1
ATOM 1098 O O . THR A 1 139 ? -9.228 -12.446 27.430 1.00 41.00 139 THR A O 1
ATOM 1101 N N . SER A 1 140 ? -11.371 -12.859 26.928 1.00 45.91 140 SER A N 1
ATOM 1102 C CA . SER A 1 140 ? -11.881 -11.559 27.336 1.00 45.91 140 SER A CA 1
ATOM 1103 C C . SER A 1 140 ? -11.944 -11.541 28.863 1.00 45.91 140 SER A C 1
ATOM 1105 O O . SER A 1 140 ? -12.911 -12.024 29.455 1.00 45.91 140 SER A O 1
ATOM 1107 N N . SER A 1 141 ? -10.915 -11.013 29.523 1.00 42.69 141 SER A N 1
ATOM 1108 C CA . SER A 1 141 ? -11.075 -10.532 30.892 1.00 42.69 141 SER A CA 1
ATOM 1109 C C . SER A 1 141 ? -11.897 -9.246 30.823 1.00 42.69 141 SER A C 1
ATOM 1111 O O . SER A 1 141 ? -11.366 -8.174 30.530 1.00 42.69 141 SER A O 1
ATOM 1113 N N . ASN A 1 142 ? -13.206 -9.371 31.044 1.00 38.72 142 ASN A N 1
ATOM 1114 C CA . ASN A 1 142 ? -14.014 -8.259 31.525 1.00 38.72 142 ASN A CA 1
ATOM 1115 C C . ASN A 1 142 ? -13.398 -7.819 32.855 1.00 38.72 142 ASN A C 1
ATOM 1117 O O . ASN A 1 142 ? -13.471 -8.555 33.837 1.00 38.72 142 ASN A O 1
ATOM 1121 N N . THR A 1 143 ? -12.766 -6.651 32.881 1.00 43.44 143 THR A N 1
ATOM 1122 C CA . THR A 1 143 ? -12.556 -5.947 34.142 1.00 43.44 143 THR A CA 1
ATOM 1123 C C . THR A 1 143 ? -13.784 -5.080 34.334 1.00 43.44 143 THR A C 1
ATOM 1125 O O . THR A 1 143 ? -13.960 -4.072 33.647 1.00 43.44 143 THR A O 1
ATOM 1128 N N . ASP A 1 144 ? -14.670 -5.561 35.198 1.00 39.97 144 ASP A N 1
ATOM 1129 C CA . ASP A 1 144 ? -15.884 -4.878 35.599 1.00 39.97 144 ASP A CA 1
ATOM 1130 C C . ASP A 1 144 ? -15.579 -3.477 36.136 1.00 39.97 144 ASP A C 1
ATOM 1132 O O . ASP A 1 144 ? -14.577 -3.224 36.810 1.00 39.97 144 ASP A O 1
ATOM 1136 N N . ALA A 1 145 ? -16.481 -2.563 35.796 1.00 42.84 145 ALA A N 1
ATOM 1137 C CA . ALA A 1 145 ? -16.546 -1.224 36.333 1.00 42.84 145 ALA A CA 1
ATOM 1138 C C . ALA A 1 145 ? -16.800 -1.283 37.845 1.00 42.84 145 ALA A C 1
ATOM 1140 O O . ALA A 1 145 ? -17.841 -1.778 38.275 1.00 42.84 145 ALA A O 1
ATOM 1141 N N . GLU A 1 146 ? -15.896 -0.714 38.640 1.00 41.12 146 GLU A N 1
ATOM 1142 C CA . GLU A 1 146 ? -16.199 -0.363 40.024 1.00 41.12 146 GLU A CA 1
ATOM 1143 C C . GLU A 1 146 ? -16.497 1.137 40.103 1.00 41.12 146 GLU A C 1
ATOM 1145 O O . GLU A 1 146 ? -15.638 2.007 39.947 1.00 41.12 146 GLU A O 1
ATOM 1150 N N . THR A 1 147 ? -17.786 1.411 40.273 1.00 44.81 147 THR A N 1
ATOM 1151 C CA . THR A 1 147 ? -18.367 2.680 40.689 1.00 44.81 147 THR A CA 1
ATOM 1152 C C . THR A 1 147 ? -17.793 3.085 42.045 1.00 44.81 147 THR A C 1
ATOM 1154 O O . THR A 1 147 ? -18.024 2.395 43.032 1.00 44.81 147 THR A O 1
ATOM 1157 N N . VAL A 1 148 ? -17.103 4.225 42.118 1.00 50.03 148 VAL A N 1
ATOM 1158 C CA . VAL A 1 148 ? -16.853 4.895 43.401 1.00 50.03 148 VAL A CA 1
ATOM 1159 C C . VAL A 1 148 ? -17.904 5.984 43.562 1.00 50.03 148 VAL A C 1
ATOM 1161 O O . VAL A 1 148 ? -17.888 7.003 42.870 1.00 50.03 148 VAL A O 1
ATOM 1164 N N . ASP A 1 149 ? -18.859 5.681 44.436 1.00 49.09 149 ASP A N 1
ATOM 1165 C CA . ASP A 1 149 ? -19.895 6.573 44.935 1.00 49.09 149 ASP A CA 1
ATOM 1166 C C . ASP A 1 149 ? -19.298 7.645 45.860 1.00 49.09 149 ASP A C 1
ATOM 1168 O O . ASP A 1 149 ? -18.239 7.475 46.468 1.00 49.09 149 ASP A O 1
ATOM 1172 N N . SER A 1 150 ? -19.997 8.769 45.922 1.00 44.41 150 SER A N 1
ATOM 1173 C CA . SER A 1 150 ? -19.660 9.962 46.689 1.00 44.41 150 SER A CA 1
ATOM 1174 C C . SER A 1 150 ? -20.022 9.786 48.161 1.00 44.41 150 SER A C 1
ATOM 1176 O O . SER A 1 150 ? -21.138 9.363 48.439 1.00 44.41 150 SER A O 1
ATOM 1178 N N . GLN A 1 151 ? -19.156 10.229 49.079 1.00 49.62 151 GLN A N 1
ATOM 1179 C CA . GLN A 1 151 ? -19.526 10.879 50.347 1.00 49.62 151 GLN A CA 1
ATOM 1180 C C . GLN A 1 151 ? -18.408 11.818 50.803 1.00 49.62 151 GLN A C 1
ATOM 1182 O O . GLN A 1 151 ? -17.225 11.422 50.704 1.00 49.62 151 GLN A O 1
#

pLDDT: mean 74.22, std 22.74, range [26.03, 96.88]